Protein AF-A0A5J5JUS8-F1 (afdb_monomer_lite)

Foldseek 3Di:
DDDPDPPDDPDPVVVVVVVVVVVVVVVVVVVVVVVVVVVVLVVLLVQQDDPPPDPDDPVVSQVSLVVQQQVQLVVDPVSRGADSVRSVVSNVVVVVD

Radius of gyr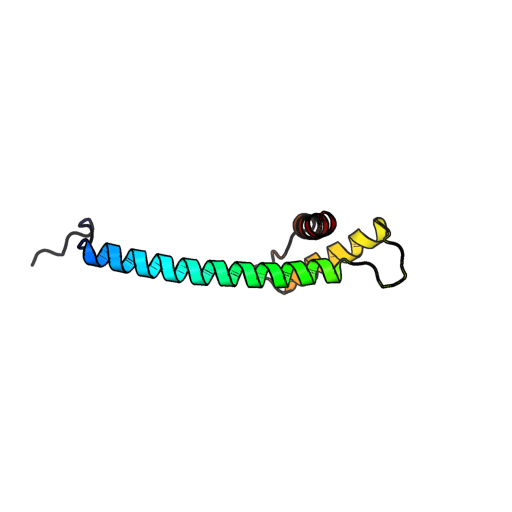ation: 22.69 Å; chains: 1; bounding box: 58×28×60 Å

Sequence (97 aa):
MKKPNPGRKPPEEQRTAAEAKLRQAAEKFYTRLAELEREFHAAVVAAARPPQGVEASENKSLVTRHAMVEITKAADPRGKGLSLHGVQAIVHAAGTE

Secondary structure (DSSP, 8-state):
-PPPPTTSPPPHHHHHHHHHHHHHHHHHHHHHHHHHHHHHHHHHHHHHSPPTT----HHHHHHHHHHHHHHHHHH-TTS----HHHHHHHHHHTT--

Organism: NCBI:txid2614688

pLDDT: mean 81.57, std 13.32, range [47.97, 96.75]

Structure (mmCIF, N/CA/C/O backbone):
data_AF-A0A5J5JUS8-F1
#
_entry.id   AF-A0A5J5JUS8-F1
#
loop_
_atom_site.group_PDB
_atom_site.id
_atom_site.type_symbol
_atom_site.label_atom_id
_atom_site.label_alt_id
_atom_site.label_comp_id
_atom_site.label_asym_id
_atom_site.label_entity_id
_atom_site.label_seq_id
_atom_site.pdbx_PDB_ins_code
_atom_site.Cartn_x
_atom_site.Cartn_y
_atom_site.Cartn_z
_atom_site.occupancy
_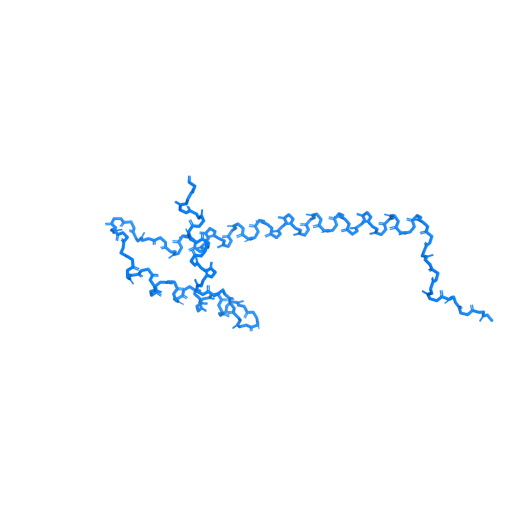atom_site.B_iso_or_equiv
_atom_site.auth_seq_id
_atom_site.auth_comp_id
_atom_site.auth_asym_id
_atom_site.auth_atom_id
_atom_site.pdbx_PDB_model_num
ATOM 1 N N . MET A 1 1 ? -36.381 -12.387 34.653 1.00 47.97 1 MET A N 1
ATOM 2 C CA . MET A 1 1 ? -35.093 -11.676 34.467 1.00 47.97 1 MET A CA 1
ATOM 3 C C . MET A 1 1 ? -35.205 -10.776 33.238 1.00 47.97 1 MET A C 1
ATOM 5 O O . MET A 1 1 ? -35.489 -11.288 32.163 1.00 47.97 1 MET A O 1
ATOM 9 N N . LYS A 1 2 ? -35.083 -9.446 33.377 1.00 50.34 2 LYS A N 1
ATOM 10 C CA . LYS A 1 2 ? -35.099 -8.521 32.225 1.00 50.34 2 LYS A CA 1
ATOM 11 C C . LYS A 1 2 ? -33.781 -8.670 31.451 1.00 50.34 2 LYS A C 1
ATOM 13 O O . LYS A 1 2 ? -32.721 -8.534 32.055 1.00 50.34 2 LYS A O 1
ATOM 18 N N . LYS A 1 3 ? -33.843 -8.949 30.141 1.00 56.00 3 LYS A N 1
ATOM 19 C CA . LYS A 1 3 ? -32.669 -8.917 29.248 1.00 56.00 3 LYS A CA 1
ATOM 20 C C . LYS A 1 3 ? -32.041 -7.510 29.301 1.00 56.00 3 LYS A C 1
ATOM 22 O O . LYS A 1 3 ? -32.803 -6.538 29.288 1.00 56.00 3 LYS A O 1
ATOM 27 N N . PRO A 1 4 ? -30.706 -7.366 29.392 1.00 55.09 4 PRO A N 1
ATOM 28 C CA . PRO A 1 4 ? -30.073 -6.052 29.389 1.00 55.09 4 PRO A CA 1
ATOM 29 C C . PRO A 1 4 ? -30.402 -5.327 28.078 1.00 55.09 4 PRO A C 1
ATOM 31 O O . PRO A 1 4 ? -30.279 -5.887 26.992 1.00 55.09 4 PRO A O 1
ATOM 34 N N . ASN A 1 5 ? -30.898 -4.097 28.204 1.00 58.56 5 ASN A N 1
ATOM 35 C CA . ASN A 1 5 ? -31.359 -3.280 27.087 1.00 58.56 5 ASN A CA 1
ATOM 36 C C . ASN A 1 5 ? -30.147 -2.892 26.205 1.00 58.56 5 ASN A C 1
ATOM 38 O O . ASN A 1 5 ? -29.246 -2.226 26.724 1.00 58.56 5 ASN A O 1
ATOM 42 N N . PRO A 1 6 ? -30.095 -3.266 24.910 1.00 59.34 6 PRO A N 1
ATOM 43 C CA . PRO A 1 6 ? -28.912 -3.091 24.051 1.00 59.34 6 PRO A CA 1
ATOM 44 C C . PRO A 1 6 ? -28.532 -1.625 23.781 1.00 59.34 6 PRO A C 1
ATOM 46 O O . PRO A 1 6 ? -27.451 -1.355 23.274 1.00 59.34 6 PRO A O 1
ATOM 49 N N . GLY A 1 7 ? -29.396 -0.669 24.142 1.00 60.31 7 GLY A N 1
ATOM 50 C CA . GLY A 1 7 ? -29.140 0.769 24.014 1.00 60.31 7 GLY A CA 1
ATOM 51 C C . GLY A 1 7 ? -28.427 1.425 25.205 1.00 60.31 7 GLY A C 1
ATOM 52 O O . GLY A 1 7 ? -28.208 2.636 25.177 1.00 60.31 7 GLY A O 1
ATOM 53 N N . ARG A 1 8 ? -28.081 0.692 26.277 1.00 66.94 8 ARG A N 1
ATOM 54 C CA . ARG A 1 8 ? -27.302 1.281 27.381 1.00 66.94 8 ARG A CA 1
ATOM 55 C C . ARG A 1 8 ? -25.830 1.354 26.995 1.00 66.94 8 ARG A C 1
ATOM 57 O O . ARG A 1 8 ? -25.179 0.325 26.839 1.00 66.94 8 ARG A O 1
ATOM 64 N N . LYS A 1 9 ? -25.309 2.583 26.891 1.00 69.25 9 LYS A N 1
ATOM 65 C CA . LYS A 1 9 ? -23.871 2.825 26.740 1.00 69.25 9 LYS A CA 1
ATOM 66 C C . LYS A 1 9 ? -23.107 2.053 27.834 1.00 69.25 9 LYS A C 1
ATOM 68 O O . LYS A 1 9 ? -23.539 2.107 28.990 1.00 69.25 9 LYS A O 1
ATOM 73 N N . PRO A 1 10 ? -21.991 1.382 27.495 1.00 73.19 10 PRO A N 1
ATOM 74 C CA . PRO A 1 10 ? -21.149 0.722 28.484 1.00 73.19 10 PRO A CA 1
ATOM 75 C C . PRO A 1 10 ? -20.683 1.710 29.567 1.00 73.19 10 PRO A C 1
ATOM 77 O O . PRO A 1 10 ? -20.646 2.923 29.298 1.00 73.19 10 PRO A O 1
ATOM 80 N N . PRO A 1 11 ? -20.319 1.211 30.764 1.00 82.69 11 PRO A N 1
ATOM 81 C CA . PRO A 1 11 ? -19.685 2.009 31.808 1.00 82.69 11 PRO A CA 1
ATOM 82 C C . PRO A 1 11 ? -18.513 2.822 31.254 1.00 82.69 11 PRO A C 1
ATOM 84 O O . PRO A 1 11 ? -17.808 2.366 30.354 1.00 82.69 11 PRO A O 1
ATOM 87 N N . GLU A 1 12 ? -18.312 4.025 31.786 1.00 83.00 12 GLU A N 1
ATOM 88 C CA . GLU A 1 12 ? -17.327 4.978 31.268 1.00 83.00 12 GLU A CA 1
ATOM 89 C C . GLU A 1 12 ? -15.921 4.384 31.189 1.00 83.00 12 GLU A C 1
ATOM 91 O O . GLU A 1 12 ? -15.312 4.429 30.127 1.00 83.00 12 GLU A O 1
ATOM 96 N N . GLU A 1 13 ? -15.476 3.700 32.241 1.00 80.38 13 GLU A N 1
ATOM 97 C CA . GLU A 1 13 ? -14.182 3.013 32.283 1.00 80.38 13 GLU A CA 1
ATOM 98 C C . GLU A 1 13 ? -14.018 1.966 31.170 1.00 80.38 13 GLU A C 1
ATOM 100 O O . GLU A 1 13 ? -12.950 1.859 30.569 1.00 80.38 13 GLU A O 1
ATOM 105 N N . GLN A 1 14 ? -15.081 1.224 30.835 1.00 80.25 14 GLN A N 1
ATOM 106 C CA . GLN A 1 14 ? -15.039 0.230 29.758 1.00 80.25 14 GLN A CA 1
ATOM 107 C C . GLN A 1 14 ? -14.950 0.891 28.381 1.00 80.25 14 GLN A C 1
ATOM 109 O O . GLN A 1 14 ? -14.265 0.372 27.500 1.00 80.25 14 GLN A O 1
ATOM 114 N N . ARG A 1 15 ? -15.611 2.040 28.192 1.00 82.81 15 ARG A N 1
ATOM 115 C CA . ARG A 1 15 ? -15.499 2.820 26.952 1.00 82.81 15 ARG A CA 1
ATOM 116 C C . ARG A 1 15 ? -14.097 3.397 26.808 1.00 82.81 15 ARG A C 1
ATOM 118 O O . ARG A 1 15 ? -13.470 3.165 25.784 1.00 82.81 15 ARG A O 1
ATOM 125 N N . THR A 1 16 ? -13.573 4.037 27.850 1.00 86.88 16 THR A N 1
ATOM 126 C CA . THR A 1 16 ? -12.232 4.635 27.845 1.00 86.88 16 THR A CA 1
ATOM 127 C C . THR A 1 16 ? -11.147 3.584 27.608 1.00 86.88 16 THR A C 1
ATOM 129 O O . THR A 1 16 ? -10.240 3.801 26.808 1.00 86.88 16 THR A O 1
ATOM 132 N N . ALA A 1 17 ? -11.258 2.403 28.227 1.00 89.38 17 ALA A N 1
ATOM 133 C CA . ALA A 1 17 ? -10.330 1.299 27.985 1.00 89.38 17 ALA A CA 1
ATOM 134 C C . ALA A 1 17 ? -10.417 0.763 26.543 1.00 89.38 17 ALA A C 1
ATOM 136 O O . ALA A 1 17 ? -9.388 0.490 25.917 1.00 89.38 17 ALA A O 1
ATOM 137 N N . ALA A 1 18 ? -11.629 0.627 25.994 1.00 89.12 18 ALA A N 1
ATOM 138 C CA . ALA A 1 18 ? -11.832 0.194 24.613 1.00 89.12 18 ALA A CA 1
ATOM 139 C C . ALA A 1 18 ? -11.305 1.225 23.601 1.00 89.12 18 ALA A C 1
ATOM 141 O O . ALA A 1 18 ? -10.635 0.846 22.641 1.00 89.12 18 ALA A O 1
ATOM 142 N N . GLU A 1 19 ? -11.545 2.515 23.836 1.00 92.38 19 GLU A N 1
ATOM 143 C CA . GLU A 1 19 ? -11.048 3.623 23.016 1.00 92.38 19 GLU A CA 1
ATOM 144 C 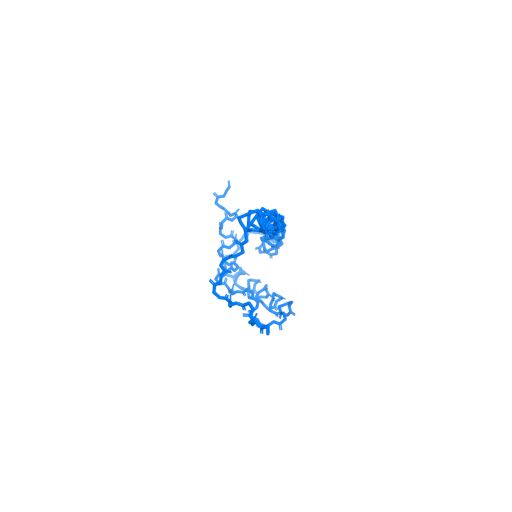C . GLU A 1 19 ? -9.521 3.713 23.054 1.00 92.38 19 GLU A C 1
ATOM 146 O O . GLU A 1 19 ? -8.888 3.815 22.004 1.00 92.38 19 GLU A O 1
ATOM 151 N N . ALA A 1 20 ? -8.908 3.590 24.234 1.00 94.06 20 ALA A N 1
ATOM 152 C CA . ALA A 1 20 ? -7.454 3.564 24.370 1.00 94.06 20 ALA A CA 1
ATOM 153 C C . ALA A 1 20 ? -6.838 2.378 23.613 1.00 94.06 20 ALA A C 1
ATOM 155 O O . ALA A 1 20 ? -5.855 2.539 22.886 1.00 94.06 20 ALA A O 1
ATOM 156 N N . LYS A 1 21 ? -7.443 1.188 23.721 1.00 94.56 21 LYS A N 1
ATOM 157 C CA . LYS A 1 21 ? -6.989 -0.004 22.996 1.00 94.56 21 LYS A CA 1
ATOM 158 C C . LYS A 1 21 ? -7.150 0.150 21.484 1.00 94.56 21 LYS A C 1
ATOM 160 O O . LYS A 1 21 ? -6.243 -0.222 20.740 1.00 94.56 21 LYS A O 1
ATOM 165 N N . LEU A 1 22 ? -8.272 0.709 21.030 1.00 95.38 22 LEU A N 1
ATOM 166 C CA . LEU A 1 22 ? -8.504 1.004 19.618 1.00 95.38 22 LEU A CA 1
ATOM 167 C C . LEU A 1 22 ? -7.469 2.000 19.098 1.00 95.38 22 LEU A C 1
ATOM 169 O O . LEU A 1 22 ? -6.889 1.765 18.045 1.00 95.38 22 LEU A O 1
ATOM 173 N N . ARG A 1 23 ? -7.198 3.069 19.848 1.00 96.38 23 ARG A N 1
ATOM 174 C CA . ARG A 1 23 ? -6.200 4.073 19.482 1.00 96.38 23 ARG A CA 1
ATOM 175 C C . ARG A 1 23 ? -4.812 3.460 19.332 1.00 96.38 23 ARG A C 1
ATOM 177 O O . ARG A 1 23 ? -4.189 3.646 18.295 1.00 96.38 23 ARG A O 1
ATOM 184 N N . GLN A 1 24 ? -4.364 2.664 20.301 1.00 96.25 24 GLN A N 1
ATOM 185 C CA . GLN A 1 24 ? -3.070 1.976 20.211 1.00 96.25 24 GLN A CA 1
ATOM 186 C C . GLN A 1 24 ? -3.005 1.00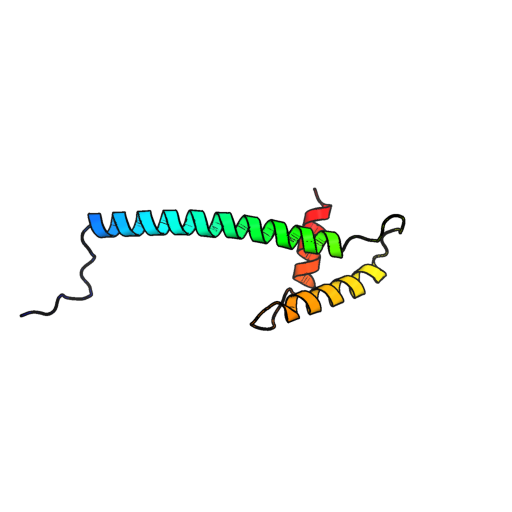7 19.023 1.00 96.25 24 GLN A C 1
ATOM 188 O O . GLN A 1 24 ? -1.974 0.898 18.360 1.00 96.25 24 GLN A O 1
ATOM 193 N N . ALA A 1 25 ? -4.094 0.284 18.747 1.00 96.75 25 ALA A N 1
ATOM 194 C CA . ALA A 1 25 ? -4.167 -0.608 17.594 1.00 96.75 25 ALA A CA 1
ATOM 195 C C . ALA A 1 25 ? -4.124 0.174 16.273 1.00 96.75 25 ALA A C 1
ATOM 197 O O . ALA A 1 25 ? -3.406 -0.224 15.358 1.00 96.75 25 ALA A O 1
ATOM 198 N N . ALA A 1 26 ? -4.838 1.298 16.193 1.00 95.12 26 ALA A N 1
ATOM 199 C CA . ALA A 1 26 ? -4.840 2.184 15.039 1.00 95.12 26 ALA A CA 1
ATOM 200 C C . ALA A 1 26 ? -3.451 2.789 14.796 1.00 95.12 26 ALA A C 1
ATOM 202 O O . ALA A 1 26 ? -2.957 2.724 13.677 1.00 95.12 26 ALA A O 1
ATOM 203 N N . GLU A 1 27 ? -2.784 3.302 15.832 1.00 96.31 27 GLU A N 1
ATOM 204 C CA . GLU A 1 27 ? -1.426 3.856 15.735 1.00 96.31 27 GLU A CA 1
ATOM 205 C C . GLU A 1 27 ? -0.433 2.819 15.191 1.00 96.31 27 GLU A C 1
ATOM 207 O O . GLU A 1 27 ? 0.301 3.102 14.243 1.00 96.31 27 GLU A O 1
ATOM 212 N N . LYS A 1 28 ? -0.461 1.586 15.714 1.00 95.94 28 LYS A N 1
ATOM 213 C CA . LYS A 1 28 ? 0.370 0.486 15.197 1.00 95.94 28 LYS A CA 1
ATOM 214 C C . LYS A 1 28 ? 0.029 0.140 13.750 1.00 95.94 28 LYS A C 1
ATOM 216 O O . LYS A 1 28 ? 0.932 -0.026 12.934 1.00 95.94 28 LYS A O 1
ATOM 221 N N . PHE A 1 29 ? -1.261 0.035 13.437 1.00 95.19 29 PHE A N 1
ATOM 222 C CA . PHE A 1 29 ? -1.730 -0.312 12.100 1.00 95.19 29 PHE A CA 1
ATOM 223 C C . PHE A 1 29 ? -1.290 0.724 11.062 1.00 95.19 29 PHE A C 1
ATOM 225 O O . PHE A 1 29 ? -0.656 0.361 10.076 1.00 95.19 29 PHE A O 1
ATOM 232 N N . TYR A 1 30 ? -1.563 2.007 11.303 1.00 95.50 30 TYR A N 1
ATOM 233 C CA . TYR A 1 30 ? -1.232 3.076 10.362 1.00 95.50 30 TYR A CA 1
ATOM 234 C C . TYR A 1 30 ? 0.274 3.312 10.241 1.00 95.50 30 TYR A C 1
ATOM 236 O O . TYR A 1 30 ? 0.750 3.558 9.136 1.00 95.50 30 TYR A O 1
ATOM 244 N N . THR A 1 31 ? 1.038 3.160 11.327 1.00 95.19 31 THR A N 1
ATOM 245 C CA . THR A 1 31 ? 2.509 3.215 11.256 1.00 95.19 31 THR A CA 1
ATOM 246 C C . THR A 1 31 ? 3.047 2.121 10.337 1.00 95.19 31 THR A C 1
ATOM 248 O O . THR A 1 31 ? 3.831 2.398 9.430 1.00 95.19 31 THR A O 1
ATOM 251 N N . ARG A 1 32 ? 2.578 0.878 10.516 1.00 94.94 32 ARG A N 1
ATOM 252 C CA . ARG A 1 32 ? 3.019 -0.242 9.680 1.00 94.94 32 ARG A CA 1
ATOM 253 C C . ARG A 1 32 ? 2.559 -0.094 8.232 1.00 94.94 32 ARG A C 1
ATOM 255 O O . ARG A 1 32 ? 3.314 -0.417 7.321 1.00 94.94 32 ARG A O 1
ATOM 262 N N . LEU A 1 33 ? 1.345 0.406 8.012 1.00 92.69 33 LEU A N 1
ATOM 263 C CA . LEU A 1 33 ? 0.828 0.673 6.674 1.00 92.69 33 LEU A CA 1
ATOM 264 C C . LEU A 1 33 ? 1.702 1.694 5.934 1.00 92.69 33 LEU A C 1
ATOM 266 O O . LEU A 1 33 ? 2.067 1.446 4.792 1.00 92.69 33 LEU A O 1
ATOM 270 N N . ALA A 1 34 ? 2.102 2.781 6.600 1.00 92.44 34 ALA A N 1
ATOM 271 C CA . ALA A 1 34 ? 2.963 3.808 6.013 1.00 92.44 34 ALA A CA 1
ATOM 272 C C . ALA A 1 34 ? 4.371 3.289 5.662 1.00 92.44 34 ALA A C 1
ATOM 274 O O . ALA A 1 34 ? 4.996 3.756 4.713 1.00 92.44 34 ALA A O 1
ATOM 275 N N . GLU A 1 35 ? 4.916 2.336 6.420 1.00 94.56 35 GLU A N 1
ATOM 276 C CA . GLU A 1 35 ? 6.167 1.653 6.054 1.00 94.56 35 GLU A CA 1
ATOM 277 C C . GLU A 1 35 ? 6.000 0.805 4.794 1.00 94.56 35 GLU A C 1
ATOM 279 O O . GLU A 1 35 ? 6.771 0.955 3.850 1.00 94.56 35 GLU A O 1
ATOM 284 N N . LEU A 1 36 ? 4.961 -0.031 4.756 1.00 92.38 36 LEU A N 1
ATOM 285 C CA . LEU A 1 36 ? 4.674 -0.890 3.608 1.00 92.38 36 LEU A CA 1
ATOM 286 C C . LEU A 1 36 ? 4.391 -0.073 2.342 1.00 92.38 36 LEU A C 1
ATOM 288 O O . LEU A 1 36 ? 4.840 -0.435 1.258 1.00 92.38 36 LEU A O 1
ATOM 292 N N . GLU A 1 37 ? 3.682 1.048 2.475 1.00 92.00 37 GLU A N 1
ATOM 293 C CA . GLU A 1 37 ? 3.425 1.975 1.373 1.00 92.00 37 GLU A CA 1
ATOM 294 C C . GLU A 1 37 ? 4.727 2.587 0.843 1.00 92.00 37 GLU A C 1
ATOM 296 O O . GLU A 1 37 ? 4.944 2.607 -0.367 1.00 92.00 37 GLU A O 1
ATOM 301 N N . ARG A 1 38 ? 5.642 3.004 1.732 1.00 91.50 38 ARG A N 1
ATOM 302 C CA . ARG A 1 38 ? 6.968 3.509 1.339 1.00 91.50 38 ARG A CA 1
ATOM 303 C C . ARG A 1 38 ? 7.798 2.456 0.607 1.00 91.50 38 ARG A C 1
ATOM 305 O O . ARG A 1 38 ? 8.363 2.763 -0.441 1.00 91.50 38 ARG A O 1
ATOM 312 N N . GLU A 1 39 ? 7.855 1.228 1.122 1.00 91.25 39 GLU A N 1
ATOM 313 C CA . GLU A 1 39 ? 8.558 0.109 0.475 1.00 91.25 39 GLU A CA 1
ATOM 314 C C . GLU A 1 39 ? 7.986 -0.175 -0.922 1.00 91.25 39 GLU A C 1
ATOM 316 O O . GLU A 1 39 ? 8.727 -0.305 -1.901 1.00 91.25 39 GLU A O 1
ATOM 321 N N . PHE A 1 40 ? 6.657 -0.205 -1.035 1.00 92.19 40 PHE A N 1
ATOM 322 C CA . PHE A 1 40 ? 5.971 -0.428 -2.300 1.00 92.19 40 PHE A CA 1
ATOM 323 C C . PHE A 1 40 ? 6.221 0.708 -3.303 1.00 92.19 40 PHE A C 1
ATOM 325 O O . PHE A 1 40 ? 6.574 0.447 -4.454 1.00 92.19 40 PHE A O 1
ATOM 332 N N . HIS A 1 41 ? 6.105 1.970 -2.879 1.00 92.12 41 HIS A N 1
ATOM 333 C CA . HIS A 1 41 ? 6.374 3.128 -3.734 1.00 92.12 41 HIS A CA 1
ATOM 334 C C . HIS A 1 41 ? 7.828 3.156 -4.211 1.00 92.12 41 HIS A C 1
ATOM 336 O O . HIS A 1 41 ? 8.076 3.407 -5.390 1.00 92.12 41 HIS A O 1
ATOM 342 N N . ALA A 1 42 ? 8.787 2.819 -3.345 1.00 89.38 42 ALA A N 1
ATOM 343 C CA . ALA A 1 42 ? 10.189 2.707 -3.732 1.00 89.38 42 ALA A CA 1
ATOM 344 C C . ALA A 1 42 ? 10.401 1.644 -4.826 1.00 89.38 42 ALA A C 1
ATOM 346 O O . ALA A 1 42 ? 11.119 1.899 -5.794 1.00 89.38 42 ALA A O 1
ATOM 347 N N . ALA A 1 43 ? 9.737 0.486 -4.725 1.00 90.81 43 ALA A N 1
ATOM 348 C CA . ALA A 1 43 ? 9.794 -0.556 -5.751 1.00 90.81 43 ALA A CA 1
ATOM 349 C C . ALA A 1 43 ? 9.173 -0.099 -7.083 1.00 90.81 43 ALA A C 1
ATOM 351 O O . ALA A 1 43 ? 9.747 -0.340 -8.147 1.00 90.81 43 ALA A O 1
ATOM 352 N N . VAL A 1 44 ? 8.039 0.610 -7.033 1.00 89.38 44 VAL A N 1
ATOM 353 C CA . VAL A 1 44 ? 7.396 1.217 -8.211 1.00 89.38 44 VAL A CA 1
ATOM 354 C C . VAL A 1 44 ? 8.345 2.209 -8.889 1.00 89.38 44 VAL A C 1
ATOM 356 O O . VAL A 1 44 ? 8.569 2.121 -10.096 1.00 89.38 44 VAL A O 1
ATOM 359 N N . VAL A 1 45 ? 8.953 3.120 -8.127 1.00 86.62 45 VAL A N 1
ATOM 360 C CA . VAL A 1 45 ? 9.905 4.106 -8.658 1.00 86.62 45 VAL A CA 1
ATOM 361 C C . VAL A 1 45 ? 11.125 3.416 -9.261 1.00 86.62 45 VAL A C 1
ATOM 363 O O . VAL A 1 45 ? 11.523 3.755 -10.372 1.00 86.62 45 VAL A O 1
ATOM 366 N N . ALA A 1 46 ? 11.702 2.430 -8.572 1.00 85.88 46 ALA A N 1
ATOM 367 C CA . ALA A 1 46 ? 12.856 1.687 -9.066 1.00 85.88 46 ALA A CA 1
ATOM 368 C C . ALA A 1 46 ? 12.555 0.963 -10.387 1.00 85.88 46 ALA A C 1
ATOM 370 O O . ALA A 1 46 ? 13.350 1.050 -11.318 1.00 85.88 46 ALA A O 1
ATOM 371 N N . ALA A 1 47 ? 11.391 0.316 -10.498 1.00 85.94 47 ALA A N 1
ATOM 372 C CA . ALA A 1 47 ? 10.960 -0.358 -11.722 1.00 85.94 47 ALA A CA 1
ATOM 373 C C . ALA A 1 47 ? 10.671 0.615 -12.880 1.00 85.94 47 ALA A C 1
ATOM 375 O O . ALA A 1 47 ? 10.804 0.245 -14.045 1.00 85.94 47 ALA A O 1
ATOM 376 N N . ALA A 1 48 ? 10.290 1.858 -12.573 1.00 81.19 48 ALA A N 1
ATOM 377 C CA . ALA A 1 48 ? 10.014 2.887 -13.570 1.00 81.19 48 ALA A CA 1
ATOM 378 C C . ALA A 1 48 ? 11.265 3.643 -14.057 1.00 81.19 48 ALA A C 1
ATOM 380 O O . ALA A 1 48 ? 11.181 4.356 -15.063 1.00 81.19 48 ALA A O 1
ATOM 381 N N . ARG A 1 49 ? 12.407 3.536 -13.361 1.00 73.00 49 ARG A N 1
ATOM 382 C CA . ARG A 1 49 ? 13.642 4.242 -13.737 1.00 73.00 49 ARG A CA 1
ATOM 383 C C . ARG A 1 49 ? 14.233 3.670 -15.035 1.00 73.00 49 ARG A C 1
ATOM 385 O O . ARG A 1 49 ? 14.217 2.454 -15.233 1.00 73.00 49 ARG A O 1
ATOM 392 N N . PRO A 1 50 ? 14.779 4.522 -15.922 1.00 68.06 50 PRO A N 1
ATOM 393 C CA . PRO A 1 50 ? 15.497 4.045 -17.096 1.00 68.06 50 PRO A CA 1
ATOM 394 C C . PRO A 1 50 ? 16.756 3.261 -16.675 1.00 68.06 50 PRO A C 1
ATOM 396 O O . PRO A 1 50 ? 17.331 3.544 -15.618 1.00 68.06 50 PRO A O 1
ATOM 399 N N . PRO A 1 51 ? 17.211 2.290 -17.489 1.00 68.75 51 PRO A N 1
ATOM 400 C CA . PRO A 1 51 ? 18.480 1.607 -17.260 1.00 68.75 51 PRO A CA 1
ATOM 401 C C . PRO A 1 51 ? 19.639 2.604 -17.137 1.00 68.75 51 PRO A C 1
ATOM 403 O O . PRO A 1 51 ? 19.640 3.646 -17.796 1.00 68.75 51 PRO A O 1
ATOM 406 N N . GLN A 1 52 ? 20.648 2.273 -16.326 1.00 66.75 52 GLN A N 1
ATOM 407 C CA . GLN A 1 52 ? 21.851 3.102 -16.207 1.00 66.75 52 GLN A CA 1
ATOM 408 C C . GLN A 1 52 ? 22.474 3.363 -17.585 1.00 66.75 52 GLN A C 1
ATOM 410 O O . GLN A 1 52 ? 22.668 2.439 -18.373 1.00 66.75 52 GLN A O 1
ATOM 415 N N . GLY A 1 53 ? 22.787 4.631 -17.862 1.00 65.69 53 GLY A N 1
ATOM 416 C CA . GLY A 1 53 ? 23.408 5.058 -19.119 1.00 65.69 53 GLY A CA 1
ATOM 417 C C . GLY A 1 53 ? 22.447 5.233 -20.300 1.00 65.69 53 GLY A C 1
ATOM 418 O O . GLY A 1 53 ? 22.909 5.514 -21.401 1.00 65.69 53 GLY A O 1
ATOM 419 N N . VAL A 1 54 ? 21.131 5.092 -20.099 1.00 67.38 54 VAL A N 1
ATOM 420 C CA . VAL A 1 54 ? 20.117 5.329 -21.136 1.00 67.38 54 VAL A CA 1
ATOM 421 C C . VAL A 1 54 ? 19.325 6.589 -20.794 1.00 67.38 54 VAL A C 1
ATOM 423 O O . VAL A 1 54 ? 18.733 6.673 -19.719 1.00 67.38 54 VAL A O 1
ATOM 426 N N . GLU A 1 55 ? 19.285 7.563 -21.709 1.00 64.38 55 GLU A N 1
ATOM 427 C CA . GLU A 1 55 ? 18.424 8.739 -21.551 1.00 64.38 55 GLU A CA 1
ATOM 428 C C . GLU A 1 55 ? 16.953 8.326 -21.430 1.00 64.38 55 GLU A C 1
ATOM 430 O O . GLU A 1 55 ? 16.453 7.450 -22.148 1.00 64.38 55 GLU A O 1
ATOM 435 N N . ALA A 1 56 ? 16.247 8.970 -20.501 1.00 63.12 56 ALA A N 1
ATOM 436 C CA . ALA A 1 56 ? 14.829 8.739 -20.300 1.00 63.12 56 ALA A CA 1
ATOM 437 C C . ALA A 1 56 ? 14.057 9.141 -21.567 1.00 63.12 56 ALA A C 1
ATOM 439 O O . ALA A 1 56 ? 13.953 10.314 -21.906 1.00 63.12 56 ALA A O 1
ATOM 440 N N . SER A 1 57 ? 13.490 8.159 -22.264 1.00 63.59 57 SER A N 1
ATOM 441 C CA . SER A 1 57 ? 12.542 8.393 -23.353 1.00 63.59 57 SER A CA 1
ATOM 442 C C . SER A 1 57 ? 11.118 8.315 -22.808 1.00 63.59 57 SER A C 1
ATOM 444 O O . SER A 1 57 ? 10.723 7.280 -22.260 1.00 63.59 57 SER A O 1
ATOM 446 N N . GLU A 1 58 ? 10.323 9.370 -23.006 1.00 56.59 58 GLU A N 1
ATOM 447 C CA . GLU A 1 58 ? 8.914 9.411 -22.584 1.00 56.59 58 GLU A CA 1
ATOM 448 C C . GLU A 1 58 ? 8.090 8.247 -23.166 1.00 56.59 58 GLU A C 1
ATOM 450 O O . GLU A 1 58 ? 7.273 7.648 -22.467 1.00 56.59 58 GLU A O 1
ATOM 455 N N . ASN A 1 59 ? 8.366 7.839 -24.410 1.00 55.53 59 ASN A N 1
ATOM 456 C CA . ASN A 1 59 ? 7.620 6.777 -25.097 1.00 55.53 59 ASN A CA 1
ATOM 457 C C . ASN A 1 59 ? 7.950 5.362 -24.590 1.00 55.53 59 ASN A C 1
ATOM 459 O O . ASN A 1 59 ? 7.052 4.524 -24.489 1.00 55.53 59 ASN A O 1
ATOM 463 N N . LYS A 1 60 ? 9.206 5.079 -24.207 1.00 53.53 60 LYS A N 1
ATOM 464 C CA . LYS A 1 60 ? 9.561 3.794 -23.562 1.00 53.53 60 LYS A CA 1
ATOM 465 C C . LYS A 1 60 ? 8.971 3.672 -22.150 1.00 53.53 60 LYS A C 1
ATOM 467 O O . LYS A 1 60 ? 8.788 2.559 -21.665 1.00 53.53 60 LYS A O 1
ATOM 472 N N . SER A 1 61 ? 8.609 4.793 -21.519 1.00 65.50 61 SER A N 1
ATOM 473 C CA . SER A 1 61 ? 8.023 4.831 -20.174 1.00 65.50 61 SER A CA 1
ATOM 474 C C . SER A 1 61 ? 6.623 4.201 -20.100 1.00 65.50 61 SER A C 1
ATOM 476 O O . SER A 1 61 ? 6.283 3.582 -19.094 1.00 65.50 61 SER A O 1
ATOM 478 N N . LEU A 1 62 ? 5.805 4.299 -21.158 1.00 70.31 62 LEU A N 1
ATOM 479 C CA . LEU A 1 62 ? 4.428 3.784 -21.138 1.00 70.31 62 LEU A CA 1
ATOM 480 C C . LEU A 1 62 ? 4.356 2.251 -21.120 1.00 70.31 62 LEU A C 1
ATOM 482 O O . LEU A 1 62 ? 3.591 1.698 -20.332 1.00 70.31 62 LEU A O 1
ATOM 486 N N . VAL A 1 63 ? 5.170 1.561 -21.927 1.00 75.75 63 VAL A N 1
ATOM 487 C CA . VAL A 1 63 ? 5.199 0.083 -21.969 1.00 75.75 63 VAL A CA 1
ATOM 488 C C . VAL A 1 63 ? 5.616 -0.489 -20.614 1.00 75.75 63 VAL A C 1
ATOM 490 O O . VAL A 1 63 ? 4.954 -1.384 -20.090 1.00 75.75 63 VAL A O 1
ATOM 493 N N . THR A 1 64 ? 6.656 0.081 -20.000 1.00 81.50 64 THR A N 1
ATOM 494 C CA . THR A 1 64 ? 7.107 -0.308 -18.658 1.00 81.50 64 THR A CA 1
ATOM 495 C C . THR A 1 64 ? 6.012 -0.082 -17.616 1.00 81.50 64 THR A C 1
ATOM 497 O O . THR A 1 64 ? 5.722 -0.976 -16.825 1.00 81.50 64 THR A O 1
ATOM 500 N N . ARG A 1 65 ? 5.330 1.071 -17.649 1.00 81.31 65 ARG A N 1
ATOM 501 C CA . ARG A 1 65 ? 4.236 1.369 -16.711 1.00 81.31 65 ARG A CA 1
ATOM 502 C C . ARG A 1 65 ? 3.033 0.435 -16.887 1.00 81.31 65 ARG A C 1
ATOM 504 O O . ARG A 1 65 ? 2.440 0.038 -15.889 1.00 81.31 65 ARG A O 1
ATOM 511 N N . HIS A 1 66 ? 2.699 0.026 -18.112 1.00 84.06 66 HIS A N 1
ATOM 512 C CA . HIS A 1 66 ? 1.670 -0.993 -18.355 1.00 84.06 66 HIS A CA 1
ATOM 513 C C . HIS A 1 66 ? 2.065 -2.369 -17.802 1.00 84.06 66 HIS A C 1
ATOM 515 O O . HIS A 1 66 ? 1.243 -3.025 -17.167 1.00 84.06 66 HIS A O 1
ATOM 521 N N . ALA A 1 67 ? 3.321 -2.789 -17.969 1.00 85.81 67 ALA A N 1
ATOM 522 C CA . ALA A 1 67 ? 3.806 -4.036 -17.376 1.00 85.81 67 ALA A CA 1
ATOM 523 C C . ALA A 1 67 ? 3.725 -4.010 -15.838 1.00 85.81 67 ALA A C 1
ATOM 525 O O . ALA A 1 67 ? 3.331 -4.995 -15.218 1.00 85.81 67 ALA A O 1
ATOM 526 N N . MET A 1 68 ? 4.023 -2.865 -15.215 1.00 88.44 68 MET A N 1
ATOM 527 C CA . MET A 1 68 ? 3.886 -2.683 -13.766 1.00 88.44 68 MET A CA 1
ATOM 528 C C . MET A 1 68 ? 2.434 -2.826 -13.292 1.00 88.44 68 MET A C 1
ATOM 530 O O . MET A 1 68 ? 2.189 -3.465 -12.269 1.00 88.44 68 MET A O 1
ATOM 534 N N . VAL A 1 69 ? 1.465 -2.289 -14.043 1.00 89.19 69 VAL A N 1
ATOM 535 C CA . VAL A 1 69 ? 0.032 -2.486 -13.759 1.00 89.19 69 VAL A CA 1
ATOM 536 C C . VAL A 1 69 ? -0.303 -3.978 -13.724 1.00 89.19 69 VAL A C 1
ATOM 538 O O . VAL A 1 69 ? -0.859 -4.446 -12.732 1.00 89.19 69 VAL A O 1
ATOM 541 N N . GLU A 1 70 ? 0.110 -4.751 -14.729 1.00 91.81 70 GLU A N 1
ATOM 542 C CA . GLU A 1 70 ? -0.171 -6.193 -14.773 1.00 91.81 70 GLU A CA 1
ATOM 543 C C . GLU A 1 70 ? 0.504 -6.968 -13.630 1.00 91.81 70 GLU A C 1
ATOM 545 O O . GLU A 1 70 ? -0.126 -7.836 -13.024 1.00 91.81 70 GLU A O 1
ATOM 550 N N . ILE A 1 71 ? 1.738 -6.609 -13.254 1.00 91.50 71 ILE A N 1
ATOM 551 C CA . ILE A 1 71 ? 2.424 -7.195 -12.088 1.00 91.50 71 ILE A CA 1
ATOM 552 C C . ILE A 1 71 ? 1.612 -6.951 -10.809 1.00 91.50 71 ILE A C 1
ATOM 554 O O . ILE A 1 71 ? 1.342 -7.883 -10.050 1.00 91.50 71 ILE A O 1
ATOM 558 N N . THR A 1 72 ? 1.184 -5.708 -10.570 1.00 92.50 72 THR A N 1
ATOM 559 C CA . THR A 1 72 ? 0.409 -5.374 -9.361 1.00 92.50 72 THR A CA 1
ATOM 560 C C . THR A 1 72 ? -0.974 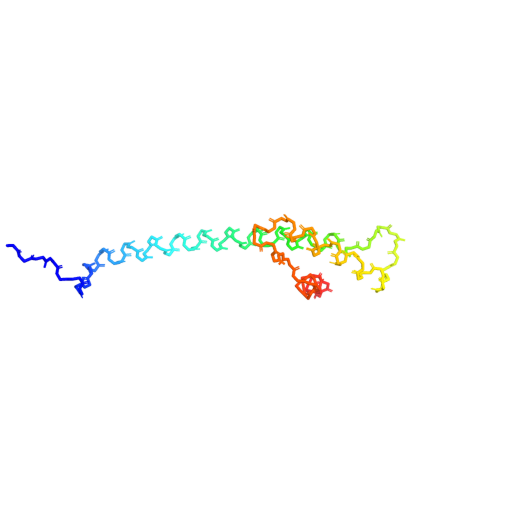-6.019 -9.359 1.00 92.50 72 THR A C 1
ATOM 562 O O . THR A 1 72 ? -1.480 -6.396 -8.305 1.00 92.50 72 THR A O 1
ATOM 565 N N . LYS A 1 73 ? -1.579 -6.197 -10.534 1.00 91.12 73 LYS A N 1
ATOM 566 C CA . LYS A 1 73 ? -2.861 -6.878 -10.701 1.00 91.12 73 LYS A CA 1
ATOM 567 C C . LYS A 1 73 ? -2.768 -8.365 -10.383 1.00 91.12 73 LYS A C 1
ATOM 569 O O . LYS A 1 73 ? -3.654 -8.882 -9.712 1.00 91.12 73 LYS A O 1
ATOM 574 N N . ALA A 1 74 ? -1.700 -9.028 -10.823 1.00 91.38 74 ALA A N 1
ATOM 575 C CA . ALA A 1 74 ? -1.446 -10.434 -10.516 1.00 91.38 74 ALA A CA 1
ATOM 576 C C . ALA A 1 74 ? -1.218 -10.676 -9.013 1.00 91.38 74 ALA A C 1
ATOM 578 O O . ALA A 1 74 ? -1.547 -11.746 -8.506 1.00 91.38 74 ALA A O 1
ATOM 579 N N . ALA A 1 75 ? -0.679 -9.681 -8.301 1.00 89.69 75 ALA A N 1
ATOM 580 C CA . ALA A 1 75 ? -0.458 -9.745 -6.860 1.00 89.69 75 ALA A CA 1
ATOM 581 C C . ALA A 1 75 ? -1.697 -9.375 -6.015 1.00 89.69 75 ALA A C 1
ATOM 583 O O . ALA A 1 75 ? -1.763 -9.752 -4.846 1.00 89.69 75 ALA A O 1
ATOM 584 N N . ASP A 1 76 ? -2.673 -8.642 -6.566 1.00 89.75 76 ASP A N 1
ATOM 585 C CA . ASP A 1 76 ? -3.899 -8.255 -5.856 1.00 89.75 76 ASP A CA 1
ATOM 586 C C . ASP A 1 76 ? -4.924 -9.406 -5.855 1.00 89.75 76 ASP A C 1
ATOM 588 O O . ASP A 1 76 ? -5.429 -9.771 -6.919 1.00 89.75 76 ASP A O 1
ATOM 592 N N . PRO A 1 77 ? -5.346 -9.922 -4.684 1.00 86.31 77 PRO A N 1
ATOM 593 C CA . PRO A 1 77 ? -6.367 -10.970 -4.594 1.00 86.31 77 PRO A CA 1
ATOM 594 C C . PRO A 1 77 ? -7.715 -10.599 -5.229 1.00 86.31 77 PRO A C 1
ATOM 596 O O . PRO A 1 77 ? -8.510 -11.476 -5.558 1.00 86.31 77 PRO A O 1
ATOM 599 N N . ARG A 1 78 ? -8.005 -9.300 -5.382 1.00 90.38 78 ARG A N 1
ATOM 600 C CA . ARG A 1 78 ? -9.224 -8.792 -6.034 1.00 90.38 78 ARG A CA 1
ATOM 601 C C . ARG A 1 78 ? -9.021 -8.493 -7.520 1.00 90.38 78 ARG A C 1
ATOM 603 O O . ARG A 1 78 ? -9.969 -8.063 -8.174 1.00 90.38 78 ARG A O 1
ATOM 610 N N . GLY A 1 79 ? -7.802 -8.664 -8.031 1.00 83.44 79 GLY A N 1
ATOM 611 C CA . GLY A 1 79 ? -7.441 -8.458 -9.430 1.00 83.44 79 GLY A CA 1
ATOM 612 C C . GLY A 1 79 ? -7.601 -7.021 -9.926 1.00 83.44 79 GLY A C 1
ATOM 613 O O . GLY A 1 79 ? -7.766 -6.822 -11.130 1.00 83.44 79 GLY A O 1
ATOM 614 N N . LYS A 1 80 ? -7.605 -6.020 -9.033 1.00 86.25 80 LYS A N 1
ATOM 615 C CA . LYS A 1 80 ? -7.679 -4.605 -9.426 1.00 86.25 80 LYS A CA 1
ATOM 616 C C . LYS A 1 80 ? -6.288 -4.042 -9.688 1.00 86.25 80 LYS A C 1
ATOM 618 O O . LYS A 1 80 ? -6.116 -3.325 -10.669 1.00 86.25 80 LYS A O 1
ATOM 623 N N . GLY A 1 81 ? -5.316 -4.406 -8.851 1.00 88.25 81 GLY A N 1
ATOM 624 C CA . GLY A 1 81 ? -3.947 -3.904 -8.947 1.00 88.25 81 GLY A CA 1
ATOM 625 C C . GLY A 1 81 ? -3.868 -2.381 -8.823 1.00 88.25 81 GLY A C 1
ATOM 626 O O . GLY A 1 81 ? -4.825 -1.713 -8.419 1.00 88.25 81 GLY A O 1
ATOM 627 N N . LEU A 1 82 ? -2.713 -1.822 -9.178 1.00 90.00 82 LEU A N 1
ATOM 628 C CA . LEU A 1 82 ? -2.533 -0.382 -9.309 1.00 90.00 82 LEU A CA 1
ATOM 629 C C . LEU A 1 82 ? -3.004 0.075 -10.693 1.00 90.00 82 LEU A C 1
ATOM 631 O O . LEU A 1 82 ? -2.722 -0.576 -11.695 1.00 90.00 82 LEU A O 1
ATOM 635 N N . SER A 1 83 ? -3.682 1.219 -10.777 1.00 90.62 83 SER A N 1
ATOM 636 C CA . SER A 1 83 ? -4.014 1.811 -12.076 1.00 90.62 83 SER A CA 1
ATOM 637 C C . SER A 1 83 ? -2.781 2.452 -12.718 1.00 90.62 83 SER A C 1
ATOM 639 O O . SER A 1 83 ? -1.847 2.859 -12.025 1.00 90.62 83 SER A O 1
ATOM 641 N N . LEU A 1 84 ? -2.803 2.622 -14.045 1.00 87.38 84 LEU A N 1
ATOM 642 C CA . LEU A 1 84 ? -1.742 3.338 -14.765 1.00 87.38 84 LEU A CA 1
ATOM 643 C C . LEU A 1 84 ? -1.532 4.756 -14.205 1.00 87.38 84 LEU A C 1
ATOM 645 O O . LEU A 1 84 ? -0.398 5.178 -13.997 1.00 87.38 84 LEU A O 1
ATOM 649 N N . HIS A 1 85 ? -2.629 5.456 -13.901 1.00 88.00 85 HIS A N 1
ATOM 650 C CA . HIS A 1 85 ? -2.597 6.765 -13.248 1.00 88.00 85 HIS A CA 1
ATOM 651 C C . HIS A 1 85 ? -1.940 6.694 -11.860 1.00 88.00 85 HIS A C 1
ATOM 653 O O . HIS A 1 85 ? -1.158 7.567 -11.504 1.00 88.00 85 HIS A O 1
ATOM 659 N N . GLY A 1 86 ? -2.221 5.645 -11.078 1.00 87.94 86 GLY A N 1
ATOM 660 C CA . GLY A 1 86 ? -1.577 5.421 -9.782 1.00 87.94 86 GLY A CA 1
ATOM 661 C C . GLY A 1 86 ? -0.061 5.255 -9.908 1.00 87.94 86 GLY A C 1
ATOM 662 O O . GLY A 1 86 ? 0.685 5.903 -9.179 1.00 87.94 86 GLY A O 1
ATOM 663 N N . VAL A 1 87 ? 0.400 4.464 -10.886 1.00 86.56 87 VAL A N 1
ATOM 664 C CA . VAL A 1 87 ? 1.839 4.308 -11.172 1.00 86.56 87 VAL A CA 1
ATOM 665 C C . VAL A 1 87 ? 2.461 5.659 -11.540 1.00 86.56 87 VAL A C 1
ATOM 667 O O . VAL A 1 87 ? 3.515 6.016 -11.020 1.00 86.56 87 VAL A O 1
ATOM 670 N N . GLN A 1 88 ? 1.811 6.430 -12.417 1.00 87.06 88 GLN A N 1
ATOM 671 C CA . GLN A 1 88 ? 2.299 7.747 -12.839 1.00 87.06 88 GLN A CA 1
ATOM 672 C C . GLN A 1 88 ? 2.392 8.737 -11.675 1.00 87.06 88 GLN A C 1
ATOM 674 O O . GLN A 1 88 ? 3.404 9.423 -11.559 1.00 87.06 88 GLN A O 1
ATOM 679 N N . ALA A 1 89 ? 1.379 8.786 -10.809 1.00 87.44 89 ALA A N 1
ATOM 680 C CA . ALA A 1 89 ? 1.353 9.681 -9.657 1.00 87.44 89 ALA A CA 1
ATOM 681 C C . ALA A 1 89 ? 2.506 9.396 -8.681 1.00 87.44 89 ALA A C 1
ATOM 683 O O . ALA A 1 89 ? 3.196 10.328 -8.273 1.00 87.44 89 ALA A O 1
ATOM 684 N N . ILE A 1 90 ? 2.766 8.119 -8.370 1.00 88.12 90 ILE A N 1
ATOM 685 C CA . ILE A 1 90 ? 3.881 7.713 -7.496 1.00 88.12 90 ILE A CA 1
ATOM 686 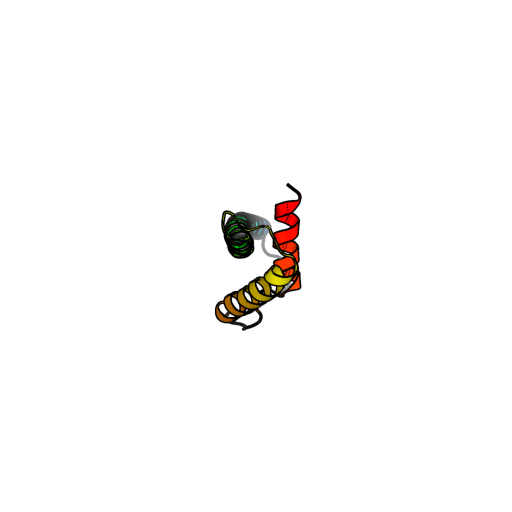C C . ILE A 1 90 ? 5.227 8.122 -8.105 1.00 88.12 90 ILE A C 1
ATOM 688 O O . ILE A 1 90 ? 6.071 8.704 -7.427 1.00 88.12 90 ILE A O 1
ATOM 692 N N . VAL A 1 91 ? 5.429 7.837 -9.394 1.00 84.94 91 VAL A N 1
ATOM 693 C CA . VAL A 1 91 ? 6.684 8.163 -10.086 1.00 84.94 91 VAL A CA 1
ATOM 694 C C . VAL A 1 91 ? 6.898 9.673 -10.174 1.00 84.94 91 VAL A C 1
ATOM 696 O O . VAL A 1 91 ? 8.022 10.134 -10.003 1.00 84.94 91 VAL A O 1
ATOM 699 N N . HIS A 1 92 ? 5.838 10.443 -10.427 1.00 85.12 92 HIS A N 1
ATOM 700 C CA . HIS A 1 92 ? 5.915 11.898 -10.498 1.00 85.12 92 HIS A CA 1
ATOM 701 C C . HIS A 1 92 ? 6.272 12.518 -9.143 1.00 85.12 92 HIS A C 1
ATOM 703 O O . HIS A 1 92 ? 7.193 13.325 -9.085 1.00 85.12 92 HIS A O 1
ATOM 709 N N . ALA A 1 93 ? 5.612 12.084 -8.063 1.00 85.50 93 ALA A N 1
ATOM 710 C CA . ALA A 1 93 ? 5.885 12.573 -6.712 1.00 85.50 93 ALA A CA 1
ATOM 711 C C . ALA A 1 93 ? 7.351 12.359 -6.289 1.00 85.50 93 ALA A C 1
ATOM 713 O O . ALA A 1 93 ? 7.938 13.216 -5.640 1.00 85.50 93 ALA A O 1
ATOM 714 N N . ALA A 1 94 ? 7.968 11.251 -6.711 1.00 80.69 94 ALA A N 1
ATOM 715 C CA . ALA A 1 94 ? 9.370 10.953 -6.417 1.00 80.69 94 ALA A CA 1
ATOM 716 C C . ALA A 1 94 ? 10.387 11.731 -7.278 1.00 80.69 94 ALA A C 1
ATOM 718 O O . ALA A 1 94 ? 11.580 11.681 -6.996 1.00 80.69 94 ALA A O 1
ATOM 719 N N . GLY A 1 95 ? 9.951 12.382 -8.362 1.00 69.06 95 GLY A N 1
ATOM 720 C CA . GLY A 1 95 ? 10.803 13.215 -9.221 1.00 69.06 95 GLY A CA 1
ATOM 721 C C . GLY A 1 95 ? 10.767 14.706 -8.875 1.00 69.06 95 GLY A C 1
ATOM 722 O O . GLY A 1 95 ? 11.460 15.486 -9.521 1.00 69.06 95 GLY A O 1
ATOM 723 N N . THR A 1 96 ? 9.931 15.100 -7.910 1.00 59.12 96 THR A N 1
ATOM 724 C CA . THR A 1 96 ? 9.760 16.487 -7.444 1.00 59.12 96 THR A CA 1
ATOM 725 C C . THR A 1 96 ? 10.456 16.787 -6.110 1.00 59.12 96 THR A C 1
ATOM 727 O O . THR A 1 96 ? 10.359 17.917 -5.635 1.00 59.12 96 THR A O 1
ATOM 730 N N . GLU A 1 97 ? 11.136 15.799 -5.516 1.00 48.22 97 GLU A N 1
ATOM 731 C CA . GLU A 1 97 ? 12.025 15.938 -4.345 1.00 48.22 97 GLU A CA 1
ATOM 732 C C . GLU A 1 97 ? 13.490 16.090 -4.778 1.00 48.22 97 GLU A C 1
ATOM 734 O O . GLU A 1 97 ? 14.200 16.910 -4.151 1.00 48.22 97 GLU A O 1
#